Protein AF-A0A2V6TBB1-F1 (afdb_monomer)

Sequence (66 aa):
MRATPLATAVSCLLAGHLLLGVAHVAILPPWEGFDETAHYSYLQQLADRGELPRLGTARMSTDVER

Secondary structure (DSSP, 8-state):
-PPPHHHHHHHHHHHHHHHHHHHHHHT--TTSSS-HHHHHHHHHHHHHHS-PPPTTT----HHHH-

Radius of gyration: 21.43 Å; Cα contacts (8 Å, |Δi|>4): 30; chains: 1; bounding box: 37×32×61 Å

pLDDT: mean 85.35, std 10.92, range [60.0, 98.5]

Mean predicted aligned error: 9.72 Å

Structure (mmCIF, N/CA/C/O backbone):
data_AF-A0A2V6TBB1-F1
#
_entry.id   AF-A0A2V6TBB1-F1
#
loop_
_atom_site.group_PDB
_atom_site.id
_atom_site.type_symbol
_atom_site.label_atom_id
_atom_site.label_alt_id
_atom_site.label_comp_id
_atom_site.label_asym_id
_atom_site.label_entity_id
_atom_site.label_seq_id
_atom_site.pdbx_PDB_ins_code
_atom_site.Cartn_x
_atom_site.Cartn_y
_atom_site.Cartn_z
_atom_site.occupancy
_atom_site.B_iso_or_equiv
_atom_site.auth_seq_id
_atom_site.auth_comp_id
_atom_site.auth_asym_id
_atom_site.auth_atom_id
_atom_site.pdbx_PDB_model_num
ATOM 1 N N . MET A 1 1 ? 16.345 3.176 -37.091 1.00 61.16 1 MET A N 1
ATOM 2 C CA . MET A 1 1 ? 16.096 4.585 -36.706 1.00 61.16 1 MET A CA 1
ATOM 3 C C . MET A 1 1 ? 16.615 4.778 -35.290 1.00 61.16 1 MET A C 1
ATOM 5 O O . MET A 1 1 ? 16.267 3.971 -34.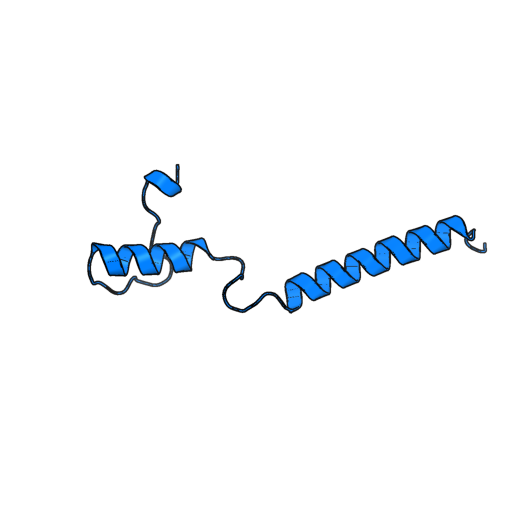441 1.00 61.16 1 MET A O 1
ATOM 9 N N . ARG A 1 2 ? 17.506 5.746 -35.037 1.00 74.94 2 ARG A N 1
ATOM 10 C CA . ARG A 1 2 ? 17.988 6.021 -33.671 1.00 74.94 2 ARG A CA 1
ATOM 11 C C . ARG A 1 2 ? 16.902 6.769 -32.898 1.00 74.94 2 ARG A C 1
ATOM 13 O O . ARG A 1 2 ? 16.311 7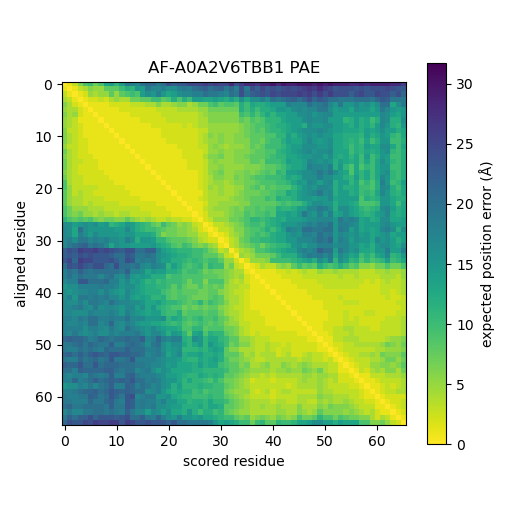.696 -33.445 1.00 74.94 2 ARG A O 1
ATOM 20 N N . ALA A 1 3 ? 16.647 6.360 -31.658 1.00 72.44 3 ALA A N 1
ATOM 21 C CA . ALA A 1 3 ? 15.764 7.099 -30.766 1.00 72.44 3 ALA A CA 1
ATOM 22 C C . ALA A 1 3 ? 16.345 8.497 -30.504 1.00 72.44 3 ALA A C 1
ATOM 24 O O . ALA A 1 3 ? 17.561 8.664 -30.380 1.00 72.44 3 ALA A O 1
ATOM 25 N N . THR A 1 4 ? 15.476 9.506 -30.455 1.00 93.31 4 THR A N 1
ATOM 26 C CA . THR A 1 4 ? 15.875 10.865 -30.083 1.00 93.31 4 THR A CA 1
ATOM 27 C C . THR A 1 4 ? 16.298 10.894 -28.611 1.00 93.31 4 THR A C 1
ATOM 29 O O . THR A 1 4 ? 15.814 10.079 -27.821 1.00 93.31 4 THR A O 1
ATOM 32 N N . PRO A 1 5 ? 17.170 11.831 -28.198 1.00 93.50 5 PRO A N 1
ATOM 33 C CA . PRO A 1 5 ? 17.613 11.923 -26.805 1.00 93.50 5 PRO A CA 1
ATOM 34 C C . PRO A 1 5 ? 16.443 12.074 -25.821 1.00 93.50 5 PRO A C 1
ATOM 36 O O . PRO A 1 5 ? 16.485 11.505 -24.735 1.00 93.50 5 PRO A O 1
ATOM 39 N N . LEU A 1 6 ? 15.367 12.759 -26.226 1.00 94.75 6 LEU A N 1
ATOM 40 C CA . LEU A 1 6 ? 14.137 12.864 -25.442 1.00 94.75 6 LEU A CA 1
ATOM 41 C C . LEU A 1 6 ? 13.441 11.506 -25.270 1.00 94.75 6 LEU A C 1
ATOM 43 O O . LEU A 1 6 ? 13.078 11.147 -24.154 1.00 94.75 6 LEU A O 1
ATOM 47 N N . ALA A 1 7 ? 13.281 10.733 -26.349 1.00 95.19 7 ALA A N 1
ATOM 48 C CA . ALA A 1 7 ? 12.655 9.412 -26.284 1.00 95.19 7 ALA A CA 1
ATOM 49 C C . ALA A 1 7 ? 13.464 8.443 -25.406 1.00 95.19 7 ALA A C 1
ATOM 51 O O . ALA A 1 7 ? 12.888 7.689 -24.620 1.00 95.19 7 ALA A O 1
ATOM 52 N N . THR A 1 8 ? 14.795 8.504 -25.488 1.00 96.00 8 THR A N 1
ATOM 53 C CA . THR A 1 8 ? 15.688 7.740 -24.609 1.00 96.00 8 THR A CA 1
ATOM 54 C C . THR A 1 8 ? 15.523 8.162 -23.150 1.00 96.00 8 THR A C 1
ATOM 56 O O . THR A 1 8 ? 15.362 7.300 -22.293 1.00 96.00 8 THR A O 1
ATOM 59 N N . ALA A 1 9 ? 15.496 9.467 -22.857 1.00 97.25 9 ALA A N 1
ATOM 60 C CA . ALA A 1 9 ? 15.314 9.972 -21.496 1.00 97.25 9 ALA A CA 1
ATOM 61 C C . ALA A 1 9 ? 13.971 9.531 -20.892 1.00 97.25 9 ALA A C 1
ATOM 63 O O . ALA A 1 9 ? 13.943 9.011 -19.779 1.00 97.25 9 ALA A O 1
ATOM 64 N N . VAL A 1 10 ? 12.874 9.662 -21.645 1.00 97.69 10 VAL A N 1
ATOM 65 C CA . VAL A 1 10 ? 11.544 9.196 -21.220 1.00 97.69 10 VAL A CA 1
ATOM 66 C C . VAL A 1 10 ? 11.554 7.690 -20.962 1.00 97.69 10 VAL A C 1
ATOM 68 O O . VAL A 1 10 ? 11.062 7.246 -19.929 1.00 97.69 10 VAL A O 1
ATOM 71 N N . SER A 1 11 ? 12.168 6.906 -21.849 1.00 97.62 11 SER A N 1
ATOM 72 C CA . SER A 1 11 ? 12.264 5.451 -21.679 1.00 97.62 11 SER A CA 1
ATOM 73 C C . SER A 1 11 ? 13.047 5.075 -20.419 1.00 97.62 11 SER A C 1
ATOM 75 O O . SER A 1 11 ? 12.609 4.208 -19.669 1.00 97.62 11 SER A O 1
ATOM 77 N N . CYS A 1 12 ? 14.165 5.755 -20.145 1.00 98.06 12 CYS A N 1
ATOM 78 C CA . CYS A 1 12 ? 14.944 5.547 -18.924 1.00 98.06 12 CYS A CA 1
ATOM 79 C C . CYS A 1 12 ? 14.146 5.899 -17.663 1.00 98.06 12 CYS A C 1
ATOM 81 O O . CYS A 1 12 ? 14.197 5.151 -16.691 1.00 98.06 12 CYS A O 1
ATOM 83 N N . LEU A 1 13 ? 13.396 7.005 -17.679 1.00 98.44 13 LEU A N 1
ATOM 84 C CA . LEU A 1 13 ? 12.557 7.411 -16.548 1.00 98.44 13 LEU A CA 1
ATOM 85 C C . LEU A 1 13 ? 11.449 6.392 -16.275 1.00 98.44 13 LEU A C 1
ATOM 87 O O . LEU A 1 13 ? 11.271 5.977 -15.133 1.00 98.44 13 LEU A O 1
ATOM 91 N N . LEU A 1 14 ? 10.742 5.950 -17.318 1.00 98.50 14 LEU A N 1
ATOM 92 C CA . LEU A 1 14 ? 9.678 4.954 -17.189 1.00 98.50 14 LEU A CA 1
ATOM 93 C C . LEU A 1 14 ? 10.221 3.606 -16.704 1.00 98.50 14 LEU A C 1
ATOM 95 O O . LEU A 1 14 ? 9.664 3.021 -15.778 1.00 98.50 14 LEU A O 1
ATOM 99 N N . ALA A 1 15 ? 11.330 3.138 -17.283 1.00 98.38 15 ALA A N 1
ATOM 100 C CA . ALA A 1 15 ? 11.975 1.899 -16.860 1.00 98.38 15 ALA A CA 1
ATOM 101 C C . ALA A 1 15 ? 12.465 1.985 -15.407 1.00 98.38 15 ALA A C 1
ATOM 103 O O . ALA A 1 15 ? 12.233 1.065 -14.626 1.00 98.38 15 ALA A O 1
ATOM 104 N N . GLY A 1 16 ? 13.087 3.102 -15.020 1.00 98.38 16 GLY A N 1
ATOM 105 C CA . GLY A 1 16 ? 13.534 3.332 -13.648 1.00 98.38 16 GLY A CA 1
ATOM 106 C C . GLY A 1 16 ? 12.375 3.343 -12.651 1.00 98.38 16 GLY A C 1
ATOM 107 O O . GLY A 1 16 ? 12.462 2.707 -11.604 1.00 98.38 16 GLY A O 1
ATOM 108 N N . HIS A 1 17 ? 11.265 4.001 -12.989 1.00 98.00 17 HIS A N 1
ATOM 109 C CA . HIS A 1 17 ? 10.088 4.052 -12.122 1.00 98.00 17 HIS A CA 1
ATOM 110 C C . HIS A 1 17 ? 9.415 2.682 -11.976 1.00 98.00 17 HIS A C 1
ATOM 112 O O . HIS A 1 17 ? 9.037 2.294 -10.872 1.00 98.00 17 HIS A O 1
ATOM 118 N N . LEU A 1 18 ? 9.334 1.912 -13.066 1.00 97.81 18 LEU A N 1
ATOM 119 C CA . LEU A 1 18 ? 8.838 0.538 -13.030 1.00 97.81 18 LEU A CA 1
ATOM 120 C C . LEU A 1 18 ? 9.702 -0.344 -12.119 1.00 97.81 18 LEU A C 1
ATOM 122 O O . LEU A 1 18 ? 9.167 -1.064 -11.280 1.00 97.81 18 LEU A O 1
ATOM 126 N N . LEU A 1 19 ? 11.030 -0.265 -12.250 1.00 97.56 19 LEU A N 1
ATOM 127 C CA . LEU A 1 19 ? 11.958 -1.025 -11.409 1.00 97.56 19 LEU A CA 1
ATOM 128 C C . LEU A 1 19 ? 11.839 -0.644 -9.930 1.00 97.56 19 LEU A C 1
ATOM 130 O O . LEU A 1 19 ? 11.856 -1.529 -9.080 1.00 97.56 19 LEU A O 1
ATOM 134 N N . LEU A 1 20 ? 11.671 0.646 -9.621 1.00 95.62 20 LEU A N 1
ATOM 135 C CA . LEU A 1 20 ? 11.417 1.107 -8.255 1.00 95.62 20 LEU A CA 1
ATOM 136 C C . LEU A 1 20 ? 10.108 0.541 -7.698 1.00 95.62 20 LEU A C 1
ATOM 138 O O . LEU A 1 20 ? 10.097 0.064 -6.568 1.00 95.62 20 LEU A O 1
ATOM 142 N N . GLY A 1 21 ? 9.031 0.539 -8.486 1.00 91.44 21 GLY A N 1
ATOM 143 C CA . GLY A 1 21 ? 7.757 -0.059 -8.081 1.00 91.44 21 GLY A CA 1
ATOM 144 C C . GLY A 1 21 ? 7.876 -1.562 -7.812 1.00 91.44 21 GLY A C 1
ATOM 145 O O . GLY A 1 21 ? 7.408 -2.044 -6.785 1.00 91.44 21 GLY A O 1
ATOM 146 N N . VAL A 1 22 ? 8.569 -2.298 -8.687 1.00 92.94 22 VAL A N 1
ATOM 147 C CA . VAL A 1 22 ? 8.840 -3.733 -8.489 1.00 92.94 22 VAL A CA 1
ATOM 148 C C . VAL A 1 22 ? 9.665 -3.969 -7.224 1.00 92.94 22 VAL A C 1
ATOM 150 O O . VAL A 1 22 ? 9.328 -4.849 -6.437 1.00 92.94 22 VAL A O 1
ATOM 153 N N . ALA A 1 23 ? 10.714 -3.175 -6.996 1.00 90.94 23 ALA A N 1
ATOM 154 C CA . ALA A 1 23 ? 11.528 -3.273 -5.789 1.00 90.94 23 ALA A CA 1
ATOM 155 C C . ALA A 1 23 ? 10.710 -2.970 -4.525 1.00 90.94 23 ALA A C 1
ATOM 157 O O . ALA A 1 23 ? 10.844 -3.675 -3.532 1.00 90.94 23 ALA A O 1
ATOM 158 N N . HIS A 1 24 ? 9.830 -1.969 -4.574 1.00 86.12 24 HIS A N 1
ATOM 159 C CA . HIS A 1 24 ? 8.952 -1.619 -3.462 1.00 86.12 24 HIS A CA 1
ATOM 160 C C . HIS A 1 24 ? 8.004 -2.770 -3.102 1.00 86.12 24 HIS A C 1
ATOM 162 O O . HIS A 1 24 ? 7.909 -3.136 -1.937 1.00 86.12 24 HIS A O 1
ATOM 168 N N . VAL A 1 25 ? 7.382 -3.408 -4.100 1.00 83.62 25 VAL A N 1
ATOM 169 C CA . VAL A 1 25 ? 6.525 -4.583 -3.873 1.00 83.62 25 VAL A CA 1
ATOM 170 C C . VAL A 1 25 ? 7.329 -5.785 -3.367 1.00 83.62 25 VAL A C 1
ATOM 172 O O . VAL A 1 25 ? 6.852 -6.532 -2.520 1.00 83.62 25 VAL A O 1
ATOM 175 N N . ALA A 1 26 ? 8.553 -5.984 -3.861 1.00 84.69 26 ALA A N 1
ATOM 176 C CA . ALA A 1 26 ? 9.397 -7.110 -3.460 1.00 84.69 26 ALA A CA 1
ATOM 177 C C . ALA A 1 26 ? 9.993 -6.965 -2.048 1.00 84.69 26 ALA A C 1
ATOM 179 O O . ALA A 1 26 ? 10.324 -7.972 -1.425 1.00 84.69 26 ALA A O 1
ATOM 180 N N . ILE A 1 27 ? 10.154 -5.730 -1.560 1.00 84.38 27 ILE A N 1
ATOM 181 C CA . ILE A 1 27 ? 10.734 -5.405 -0.246 1.00 84.38 27 ILE A CA 1
ATOM 182 C C . ILE A 1 27 ? 9.638 -4.985 0.748 1.00 84.38 27 ILE A C 1
ATOM 184 O O . ILE A 1 27 ? 9.955 -4.543 1.848 1.00 84.38 27 ILE A O 1
ATOM 188 N N . LEU A 1 28 ? 8.355 -5.146 0.391 1.00 71.81 28 LEU A N 1
ATOM 189 C CA . LEU A 1 28 ? 7.243 -4.943 1.315 1.00 71.81 28 LEU A CA 1
ATOM 190 C C . LEU A 1 28 ? 7.558 -5.682 2.618 1.00 71.81 28 LEU A C 1
ATOM 192 O O . LEU A 1 28 ? 7.758 -6.905 2.590 1.00 71.81 28 LEU A O 1
ATOM 196 N N . PRO A 1 29 ? 7.672 -4.963 3.746 1.00 66.06 29 PRO A N 1
ATOM 197 C CA . PRO A 1 29 ? 7.883 -5.616 5.013 1.00 66.06 29 PRO A CA 1
ATOM 198 C C . PRO A 1 29 ? 6.812 -6.692 5.216 1.00 66.06 29 PRO A C 1
ATOM 200 O O . PRO A 1 29 ? 5.657 -6.466 4.848 1.00 66.06 29 PRO A O 1
ATOM 203 N N . PRO A 1 30 ? 7.144 -7.853 5.808 1.00 62.19 30 PRO A N 1
ATOM 204 C CA . PRO A 1 30 ? 6.184 -8.943 5.994 1.00 62.19 30 PRO A CA 1
ATOM 205 C C . PRO A 1 30 ? 4.872 -8.523 6.680 1.00 62.19 30 PRO A C 1
ATOM 207 O O . P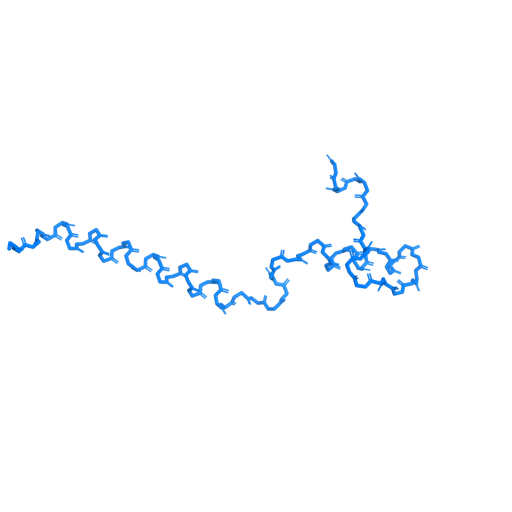RO A 1 30 ? 3.869 -9.215 6.550 1.00 62.19 30 PRO A O 1
ATOM 210 N N . TRP A 1 31 ? 4.889 -7.399 7.404 1.00 60.00 31 TRP A N 1
ATOM 211 C CA . TRP A 1 31 ? 3.768 -6.814 8.136 1.00 60.00 31 TRP A CA 1
ATOM 212 C C . TRP A 1 31 ? 2.976 -5.728 7.380 1.00 60.00 31 TRP A C 1
ATOM 214 O O . TRP A 1 31 ? 1.934 -5.325 7.878 1.00 60.00 31 TRP A O 1
ATOM 224 N N . GLU A 1 32 ? 3.433 -5.264 6.211 1.00 64.38 32 GLU A N 1
ATOM 225 C CA . GLU A 1 32 ? 2.734 -4.293 5.332 1.00 64.38 32 GLU A CA 1
ATOM 226 C C . GLU A 1 32 ? 2.100 -4.974 4.100 1.00 64.38 32 GLU A C 1
ATOM 228 O O . GLU A 1 32 ? 1.593 -4.324 3.187 1.00 64.38 32 GLU A O 1
ATOM 233 N N . GLY A 1 33 ? 2.156 -6.309 4.031 1.00 65.94 33 GLY A N 1
ATOM 234 C CA . GLY A 1 33 ? 1.595 -7.082 2.924 1.00 65.94 33 GLY A CA 1
ATOM 235 C C . GLY A 1 33 ? 0.079 -6.906 2.765 1.00 65.94 33 GLY A C 1
ATOM 236 O O . GLY A 1 33 ? -0.609 -6.493 3.690 1.00 65.94 33 GLY A O 1
ATOM 237 N N . PHE A 1 34 ? -0.426 -7.301 1.588 1.00 61.16 34 PHE A N 1
ATOM 238 C CA . PHE A 1 34 ? -1.796 -7.175 1.043 1.00 61.16 34 PHE A CA 1
ATOM 239 C C . PHE A 1 34 ? -3.003 -7.509 1.956 1.00 61.16 34 PHE A C 1
ATOM 241 O O . PHE A 1 34 ? -4.139 -7.395 1.499 1.00 61.16 34 PHE A O 1
ATOM 248 N N . ASP A 1 35 ? -2.802 -7.920 3.206 1.00 67.12 35 ASP A N 1
ATOM 249 C CA . ASP A 1 35 ? -3.842 -8.401 4.112 1.00 67.12 35 ASP A CA 1
ATOM 250 C C . ASP A 1 35 ? -3.744 -7.786 5.520 1.00 67.12 35 ASP A C 1
ATOM 252 O O . ASP A 1 35 ? -3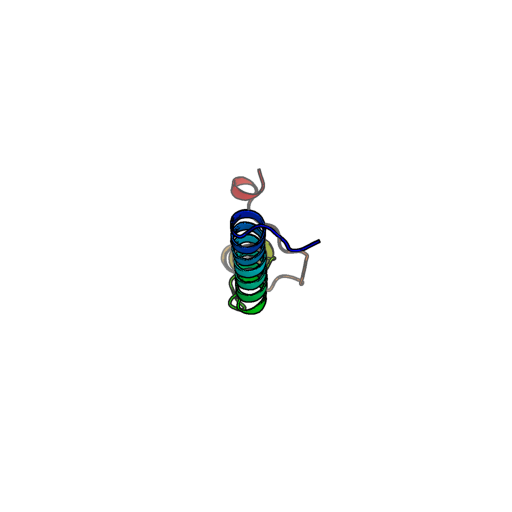.788 -8.468 6.548 1.00 67.12 35 ASP A O 1
ATOM 256 N N . GLU A 1 36 ? -3.587 -6.463 5.590 1.00 73.44 36 GLU A N 1
ATOM 257 C CA . GLU A 1 36 ? -3.698 -5.714 6.849 1.00 73.44 36 GLU A CA 1
ATOM 258 C C . GLU A 1 36 ? -5.042 -5.984 7.544 1.00 73.44 36 GLU A C 1
ATOM 260 O O . GLU A 1 36 ? -5.104 -6.138 8.765 1.00 73.44 36 GLU A O 1
ATOM 265 N N . THR A 1 37 ? -6.123 -6.134 6.772 1.00 81.38 37 THR A N 1
ATOM 266 C CA . THR A 1 37 ? -7.456 -6.428 7.308 1.00 81.38 37 THR A CA 1
ATOM 267 C C . THR A 1 37 ? -7.496 -7.753 8.072 1.00 81.38 37 THR A C 1
ATOM 269 O O . THR A 1 37 ? -8.096 -7.791 9.150 1.00 81.38 37 THR A O 1
ATOM 272 N N . ALA A 1 38 ? -6.846 -8.831 7.609 1.00 81.06 38 ALA A N 1
ATOM 273 C CA . ALA A 1 38 ? -6.771 -10.068 8.393 1.00 81.06 38 ALA A CA 1
ATOM 274 C C . ALA A 1 38 ? -5.963 -9.902 9.683 1.00 81.06 38 ALA A C 1
ATOM 276 O O . ALA A 1 38 ? -6.368 -10.429 10.718 1.00 81.06 38 ALA A O 1
ATOM 277 N N . HIS A 1 39 ? -4.858 -9.152 9.660 1.00 82.69 39 HIS A N 1
ATOM 278 C CA . HIS A 1 39 ? -4.050 -8.913 10.860 1.00 82.69 39 HIS A CA 1
ATOM 279 C C . HIS A 1 39 ? -4.829 -8.132 11.918 1.00 82.69 39 HIS A C 1
ATOM 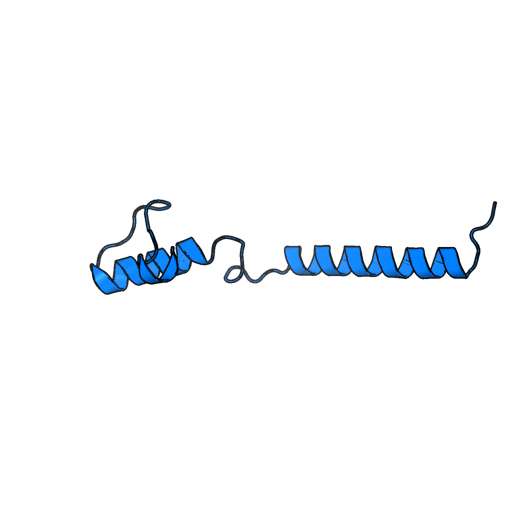281 O O . HIS A 1 39 ? -4.901 -8.545 13.078 1.00 82.69 39 HIS A O 1
ATOM 287 N N . TYR A 1 40 ? -5.464 -7.030 11.518 1.00 87.00 40 TYR A N 1
ATOM 288 C CA . TYR A 1 40 ? -6.253 -6.231 12.445 1.00 87.00 40 TYR A CA 1
ATOM 289 C C . TYR A 1 40 ? -7.489 -6.993 12.926 1.00 87.00 40 TYR A C 1
ATOM 291 O O . TYR A 1 40 ? -7.817 -6.918 14.108 1.00 87.00 40 TYR A O 1
ATOM 299 N N . SER A 1 41 ? -8.150 -7.783 12.068 1.00 89.12 41 SER A N 1
ATOM 300 C CA . SER A 1 41 ? -9.367 -8.524 12.467 1.00 89.12 41 SER A CA 1
ATOM 301 C C . SER A 1 41 ? -9.049 -9.680 13.384 1.00 89.12 41 SER A C 1
ATOM 303 O O . SER A 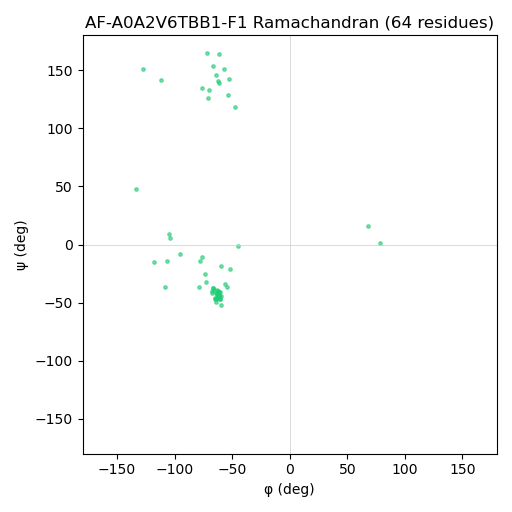1 41 ? -9.810 -9.959 14.312 1.00 89.12 41 SER A O 1
ATOM 305 N N . TYR A 1 42 ? -7.879 -10.282 13.197 1.00 88.75 42 TYR A N 1
ATOM 306 C CA . TYR A 1 42 ? -7.341 -11.241 14.134 1.00 88.75 42 TYR A CA 1
ATOM 307 C C . TYR A 1 42 ? -7.149 -10.620 15.521 1.00 88.75 42 TYR A C 1
ATOM 309 O O . TYR A 1 42 ? -7.639 -11.159 16.515 1.00 88.75 42 TYR A O 1
ATOM 317 N N . LEU A 1 43 ? -6.456 -9.477 15.588 1.00 89.56 43 LEU A N 1
ATOM 318 C CA . LEU A 1 43 ? -6.171 -8.791 16.849 1.00 89.56 43 LEU A CA 1
ATOM 319 C C . LEU A 1 43 ? -7.451 -8.325 17.543 1.00 89.56 43 LEU A C 1
ATOM 321 O O . LEU A 1 43 ? -7.582 -8.503 18.752 1.00 89.56 43 LEU A O 1
ATOM 325 N N . GLN A 1 44 ? -8.401 -7.778 16.785 1.00 91.25 44 GLN A N 1
ATOM 326 C CA . GLN A 1 44 ? -9.665 -7.305 17.334 1.00 91.25 44 GLN A CA 1
ATOM 327 C C . GLN A 1 44 ? -10.494 -8.459 17.912 1.00 91.25 44 GLN A C 1
ATOM 329 O O . GLN A 1 44 ? -10.960 -8.371 19.042 1.00 91.25 44 GLN A O 1
ATOM 334 N N . GLN A 1 45 ? -10.618 -9.584 17.200 1.00 91.06 45 GLN A N 1
ATOM 335 C CA . GLN A 1 45 ? -11.326 -10.751 17.728 1.00 91.06 45 GLN A CA 1
A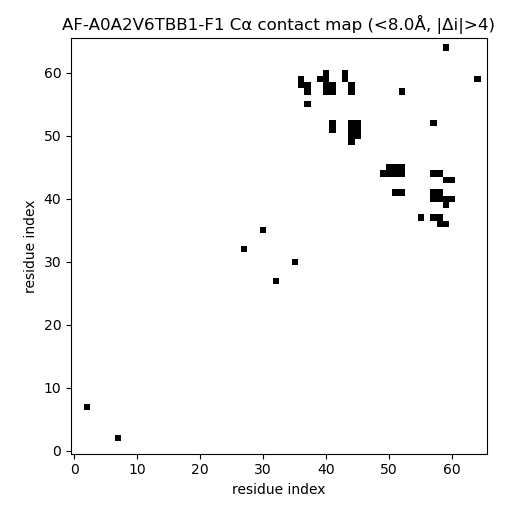TOM 336 C C . GLN A 1 45 ? -10.661 -11.306 18.996 1.00 91.06 45 GLN A C 1
ATOM 338 O O . GLN A 1 45 ? -11.362 -11.677 19.941 1.00 91.06 45 GLN A O 1
ATOM 343 N N . LEU A 1 46 ? -9.326 -11.351 19.031 1.00 91.88 46 LEU A N 1
ATOM 344 C CA . LEU A 1 46 ? -8.594 -11.796 20.213 1.00 91.88 46 LEU A CA 1
ATOM 345 C C . LEU A 1 46 ? -8.827 -10.856 21.405 1.00 91.88 46 LEU A C 1
ATOM 347 O O . LEU A 1 46 ? -9.030 -11.335 22.518 1.00 91.88 46 LEU A O 1
ATOM 351 N N . ALA A 1 47 ? -8.836 -9.541 21.177 1.00 92.88 47 ALA A N 1
ATOM 352 C CA . ALA A 1 47 ? -9.100 -8.541 22.210 1.00 92.88 47 ALA A CA 1
ATOM 353 C C . ALA A 1 47 ? -10.551 -8.587 22.722 1.00 92.88 47 ALA A C 1
ATOM 355 O O . ALA A 1 47 ? -10.774 -8.517 23.928 1.00 92.88 47 ALA A O 1
ATOM 356 N N . ASP A 1 48 ? -11.523 -8.751 21.820 1.00 92.50 48 ASP A N 1
ATOM 357 C CA . ASP A 1 48 ? -12.952 -8.693 22.144 1.00 92.50 48 ASP A CA 1
ATOM 358 C C . ASP A 1 48 ? -13.469 -9.992 22.781 1.00 92.50 48 ASP A C 1
ATOM 360 O O . ASP A 1 48 ? -14.359 -9.963 23.632 1.00 92.50 48 ASP A O 1
ATOM 364 N N . ARG A 1 49 ? -12.956 -11.149 22.338 1.00 91.00 49 ARG A N 1
ATOM 365 C CA . ARG A 1 49 ? -13.493 -12.474 22.706 1.00 91.00 49 ARG A CA 1
ATOM 366 C C . ARG A 1 49 ? -12.513 -13.354 23.473 1.00 91.00 49 ARG A C 1
ATOM 368 O O . ARG A 1 49 ? -12.937 -14.353 24.043 1.00 91.00 49 ARG A O 1
ATOM 375 N N . GLY A 1 50 ? -11.221 -13.025 23.484 1.00 93.12 50 GLY A N 1
ATOM 376 C CA . GLY A 1 50 ? -10.185 -13.881 24.075 1.00 93.12 50 GLY A CA 1
ATOM 377 C C . GLY A 1 50 ? -9.957 -15.191 23.313 1.00 93.12 50 GLY A C 1
ATOM 378 O O . GLY A 1 50 ? -9.356 -16.121 23.845 1.00 93.12 50 GLY A O 1
ATOM 379 N N . GLU A 1 51 ? -10.444 -15.283 22.075 1.00 90.31 51 GLU A N 1
ATOM 380 C CA . GLU A 1 51 ? -10.403 -16.490 21.253 1.00 90.31 51 GLU A CA 1
ATOM 381 C C . GLU A 1 51 ? -9.461 -16.309 20.065 1.00 90.31 51 GLU A C 1
ATOM 383 O O . GLU A 1 51 ? -9.439 -15.258 19.422 1.00 90.31 51 GLU A O 1
ATOM 388 N N . LEU A 1 52 ? -8.725 -17.370 19.724 1.00 88.31 52 LEU A N 1
ATOM 389 C CA . LEU A 1 52 ? -7.945 -17.405 18.491 1.00 88.31 52 LEU A CA 1
ATOM 390 C C . LEU A 1 52 ? -8.895 -17.517 17.283 1.00 88.31 52 LEU A C 1
ATOM 392 O O . LEU A 1 52 ? -9.705 -18.450 17.229 1.00 88.31 52 LEU A O 1
ATOM 396 N N . PRO A 1 53 ? -8.802 -16.617 16.293 1.00 82.56 53 PRO A N 1
ATOM 397 C CA . PRO A 1 53 ? -9.597 -16.708 15.080 1.00 82.56 53 PRO A CA 1
ATOM 398 C C . PRO A 1 53 ? -9.267 -17.959 14.278 1.00 82.56 53 PRO A C 1
ATOM 400 O O . PRO A 1 53 ? -8.108 -18.363 14.155 1.00 82.56 53 PRO A O 1
ATOM 403 N N . ARG A 1 54 ? -10.283 -18.522 13.620 1.00 84.38 54 ARG A N 1
ATOM 404 C CA . ARG A 1 54 ? -10.016 -19.413 12.492 1.00 84.38 54 ARG A CA 1
ATOM 405 C C . ARG A 1 54 ? -9.483 -18.565 11.340 1.00 84.38 54 ARG A C 1
ATOM 407 O O . ARG A 1 54 ? -10.032 -17.507 11.027 1.00 84.38 54 ARG A O 1
ATOM 414 N N . LEU A 1 55 ? -8.397 -19.027 10.725 1.00 79.69 55 LEU A N 1
ATOM 415 C CA . LEU A 1 55 ? -7.765 -18.328 9.608 1.00 79.69 55 LEU A CA 1
ATOM 416 C C . LEU A 1 55 ? -8.798 -18.042 8.508 1.00 79.69 55 LEU A C 1
ATOM 418 O O . LEU A 1 55 ? -9.541 -18.934 8.100 1.00 79.69 55 LEU A O 1
ATOM 422 N N . GLY A 1 56 ? -8.860 -16.783 8.068 1.00 77.56 56 GLY A N 1
ATOM 423 C CA . GLY A 1 56 ? -9.771 -16.319 7.018 1.00 77.56 56 GLY A CA 1
ATOM 424 C C . GLY A 1 56 ? -11.229 -16.088 7.439 1.00 77.56 56 GLY A C 1
ATOM 425 O O . GLY A 1 56 ? -12.040 -15.729 6.589 1.00 77.56 56 GLY A O 1
ATOM 426 N N . THR A 1 57 ? -11.594 -16.280 8.714 1.00 84.19 57 THR A N 1
ATOM 427 C CA . THR A 1 57 ? -12.969 -16.014 9.191 1.00 84.19 57 THR A CA 1
ATOM 428 C C . THR A 1 57 ? -13.097 -14.759 10.044 1.00 84.19 57 THR A C 1
ATOM 430 O O . THR A 1 57 ? -14.219 -14.331 10.310 1.00 84.19 57 THR A O 1
ATOM 433 N N . ALA A 1 58 ? -11.975 -14.210 10.515 1.00 84.00 58 ALA A N 1
ATOM 434 C CA . ALA A 1 58 ? -11.964 -12.964 11.267 1.00 84.00 58 ALA A CA 1
ATOM 435 C C . ALA A 1 58 ? -12.505 -11.824 10.391 1.00 84.00 58 ALA A C 1
ATOM 437 O O . ALA A 1 58 ? -12.233 -11.759 9.191 1.00 84.00 58 ALA A O 1
ATOM 438 N N . ARG A 1 59 ? -13.310 -10.953 10.996 1.00 85.00 59 ARG A N 1
ATOM 439 C CA . ARG A 1 59 ? -13.892 -9.765 10.362 1.00 85.00 59 ARG A CA 1
ATOM 440 C C . ARG A 1 59 ? -13.585 -8.553 11.220 1.00 85.00 59 ARG A C 1
ATOM 442 O O . ARG A 1 59 ? -13.426 -8.692 12.435 1.00 85.00 59 ARG A O 1
ATOM 449 N N . MET A 1 60 ? -13.478 -7.392 10.587 1.00 86.19 60 MET A N 1
ATOM 450 C CA . MET A 1 60 ? -13.351 -6.132 11.315 1.00 86.19 60 MET A CA 1
ATOM 451 C C . MET A 1 60 ? -14.673 -5.758 11.988 1.00 86.19 60 MET A C 1
ATOM 453 O O . MET A 1 60 ? -15.727 -6.312 11.664 1.00 86.19 60 MET A O 1
ATOM 457 N N . SER A 1 61 ? -14.633 -4.813 12.933 1.00 86.50 61 SER A N 1
ATOM 458 C CA . SER A 1 61 ? -15.870 -4.203 13.417 1.00 86.50 61 SER A CA 1
ATOM 459 C C . SER A 1 61 ? -16.647 -3.581 12.251 1.00 86.50 61 SER A C 1
ATOM 461 O O . SER A 1 61 ? -16.079 -3.096 11.267 1.00 86.50 61 SER A O 1
ATOM 463 N N . THR A 1 62 ? -17.970 -3.544 12.386 1.00 86.94 62 THR A N 1
ATOM 464 C CA . THR A 1 62 ? -18.846 -2.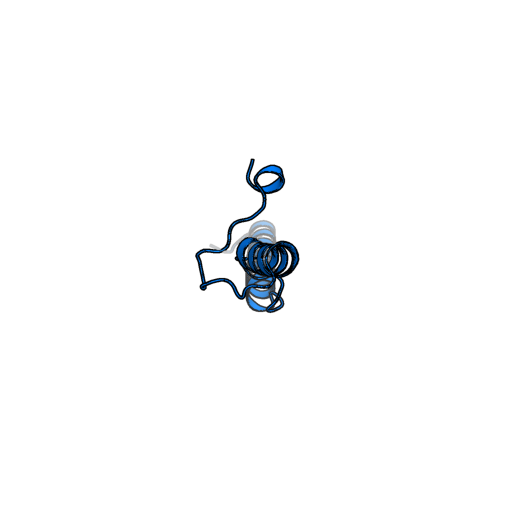858 11.429 1.00 86.94 62 THR A CA 1
ATOM 465 C C . THR A 1 62 ? -18.558 -1.366 11.297 1.00 86.94 62 THR A C 1
ATOM 467 O O . THR A 1 62 ? -18.978 -0.792 10.302 1.00 86.94 62 THR A O 1
ATOM 470 N N . ASP A 1 63 ? -17.857 -0.755 12.256 1.00 85.25 63 ASP A N 1
ATOM 471 C CA . ASP A 1 63 ? -17.479 0.664 12.215 1.00 85.25 63 ASP A CA 1
ATOM 472 C C . ASP A 1 63 ? -16.286 0.930 11.279 1.00 85.25 63 ASP A C 1
ATOM 474 O O . ASP A 1 63 ? -15.999 2.080 10.964 1.00 85.25 63 ASP A O 1
ATOM 478 N N . VAL A 1 64 ? -15.565 -0.124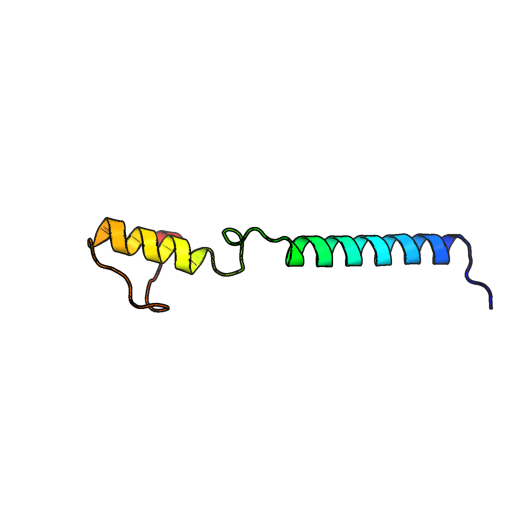 10.872 1.00 81.94 64 VAL A N 1
ATOM 479 C CA . VAL A 1 64 ? -14.414 -0.057 9.953 1.00 81.94 64 VAL A CA 1
ATOM 480 C C . VAL A 1 64 ? -14.763 -0.636 8.577 1.00 81.94 64 VAL A C 1
ATOM 482 O O . VAL A 1 64 ? -14.298 -0.135 7.559 1.00 81.94 64 VAL A O 1
ATOM 485 N N . GLU A 1 65 ? -15.574 -1.699 8.525 1.00 80.56 65 GLU A N 1
ATOM 486 C CA . GLU A 1 65 ? -15.980 -2.361 7.271 1.00 80.56 65 GLU A CA 1
ATOM 487 C C . GLU A 1 65 ? -17.052 -1.593 6.460 1.00 80.56 65 GLU A C 1
ATOM 489 O O . GLU A 1 65 ? -17.325 -1.969 5.316 1.00 80.56 65 GLU A O 1
ATOM 494 N N . ARG A 1 66 ? -17.678 -0.549 7.021 1.00 65.38 66 ARG A N 1
ATOM 495 C CA . ARG A 1 66 ? -18.731 0.266 6.384 1.00 65.38 66 ARG A CA 1
ATOM 496 C C . ARG A 1 66 ? -18.525 1.753 6.615 1.00 65.38 66 ARG A C 1
ATOM 498 O O . ARG A 1 66 ? -18.931 2.508 5.703 1.00 65.38 66 ARG A O 1
#

Foldseek 3Di:
DDDDPVRVVVVVVVVVVVVVVVVCLVVQDPCNDPPVQQVVQQVVCCVPPVDGDDRPPRGDPPVPVD

Solvent-accessible surface area (backbone atoms only — not comparable to full-atom values): 4091 Å² total; per-residue (Å²): 134,83,77,51,73,65,58,50,51,52,49,50,51,53,52,51,52,52,52,50,51,52,48,52,67,73,62,49,51,89,84,71,44,103,53,54,64,56,56,53,8,38,52,48,43,31,71,76,68,72,43,85,62,59,88,92,69,50,58,63,58,70,87,75,78,105